Protein AF-A0A4Q3RLN6-F1 (afdb_monomer)

Foldseek 3Di:
DVVVVVVVVVVVVVVVVPDDPDDDDDPPDDDDWDWDQDPVRDTDIPVVVPVVHDDDDDDQPDDVDPVSVVVVVVCVVCVCVVVVVVD

Mean predicted aligned error: 9.12 Å

pLDDT: mean 86.89, std 12.86, range [47.09, 98.31]

Nearest PDB structures (foldseek):
  5c0x-assembly1_K  TM=2.687E-01  e=1.840E+00  Saccharomyces cerevisiae S288C
  8a5p-assembly1_X  TM=4.098E-01  e=7.185E+00  Thermochaetoides thermophila
  6zjy-assembly1_5  TM=3.136E-01  e=5.857E+00  Thermus thermophilus

Sequence (87 aa):
MKQILTLLSLVIVLSASAQEKPEGLFINSKAPDFALKDQYGATVTLKDLRKKGQTVILFYRGNWCPYCNKELKAFQDSLSLILTKNT

Secondary structure (DSSP, 8-state):
-HHHHHHHHHHHHHHHTT-PPPPPPPTTPPPPP-EEE-TTS-EEEHHHHHHHS---------TT-HHHHHHHHHHHHTHHHHHGGG-

Solvent-accessible surface area (backbone atoms only — not comparable to full-atom values): 5814 Å² total; per-residue (Å²): 110,70,70,59,53,52,52,53,54,52,53,54,58,60,60,68,69,69,71,73,78,82,82,77,86,58,87,93,55,82,79,80,79,52,78,45,67,50,99,84,67,50,82,47,39,50,69,65,50,51,75,78,38,94,77,86,88,80,90,73,91,47,88,88,36,69,67,52,49,52,50,52,49,54,51,61,75,48,41,64,72,67,61,60,75,80,114

Structure (mmCIF, N/CA/C/O backbone):
data_AF-A0A4Q3RLN6-F1
#
_entry.id   AF-A0A4Q3RLN6-F1
#
loop_
_atom_site.group_PDB
_atom_site.id
_atom_site.type_symbol
_atom_site.label_atom_id
_atom_site.label_alt_id
_atom_site.label_comp_id
_atom_site.label_asym_id
_atom_site.label_entity_id
_atom_site.label_seq_id
_atom_site.pdbx_PDB_ins_code
_atom_site.Cartn_x
_atom_site.Cartn_y
_atom_site.Cartn_z
_atom_site.occupancy
_atom_site.B_iso_or_equiv
_atom_site.auth_seq_id
_atom_site.auth_comp_id
_atom_site.auth_asym_id
_atom_site.auth_atom_id
_atom_site.pdbx_PDB_model_num
ATOM 1 N N . MET A 1 1 ? 12.381 0.156 -49.988 1.00 62.75 1 MET A N 1
ATOM 2 C CA . MET A 1 1 ? 13.106 0.829 -48.882 1.00 62.75 1 MET A CA 1
ATOM 3 C C . MET A 1 1 ? 12.320 1.996 -48.285 1.00 62.75 1 MET A C 1
ATOM 5 O O . MET A 1 1 ? 12.014 1.921 -47.107 1.00 62.75 1 MET A O 1
ATOM 9 N N . LYS A 1 2 ? 11.907 3.012 -49.065 1.00 62.62 2 LYS A N 1
ATOM 10 C CA . LYS A 1 2 ? 11.116 4.153 -48.545 1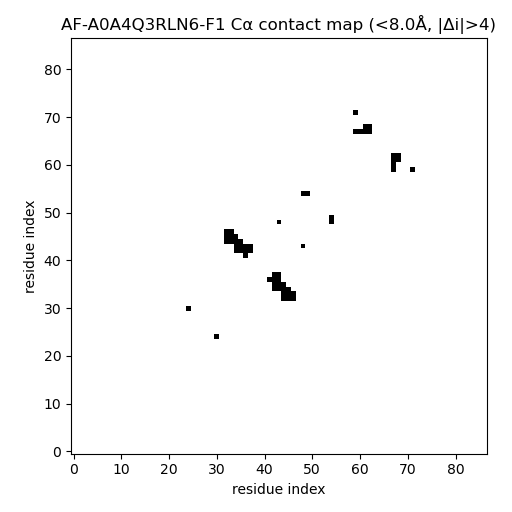.00 62.62 2 LYS A CA 1
ATOM 11 C C . LYS A 1 2 ? 9.803 3.735 -47.862 1.00 62.62 2 LYS A C 1
ATOM 13 O O . LYS A 1 2 ? 9.587 4.117 -46.728 1.00 62.62 2 LYS A O 1
ATOM 18 N N . GLN A 1 3 ? 9.015 2.863 -48.498 1.00 68.00 3 GLN A N 1
ATOM 19 C CA . GLN A 1 3 ? 7.737 2.342 -47.971 1.00 68.00 3 GLN A CA 1
ATOM 20 C C . GLN A 1 3 ? 7.881 1.629 -46.610 1.00 68.00 3 GLN A C 1
ATOM 22 O O . GLN A 1 3 ? 7.063 1.819 -45.719 1.00 68.00 3 GLN A O 1
ATOM 27 N N . ILE A 1 4 ? 8.958 0.853 -46.431 1.00 75.25 4 ILE A N 1
ATOM 28 C CA . ILE A 1 4 ? 9.267 0.161 -45.168 1.00 75.25 4 ILE A CA 1
ATOM 29 C C . ILE A 1 4 ? 9.619 1.179 -44.079 1.00 75.25 4 ILE A C 1
ATOM 31 O O . ILE A 1 4 ? 9.148 1.059 -42.953 1.00 75.25 4 ILE A O 1
ATOM 35 N N . LEU A 1 5 ? 10.395 2.212 -44.423 1.00 72.88 5 LEU A N 1
ATOM 36 C CA . LEU A 1 5 ? 10.750 3.289 -43.499 1.00 72.88 5 LEU A CA 1
ATOM 37 C C . LEU A 1 5 ? 9.512 4.097 -43.069 1.00 72.88 5 LEU A C 1
ATOM 39 O O . LEU A 1 5 ? 9.370 4.429 -41.896 1.00 72.88 5 LEU A O 1
ATOM 43 N N . THR A 1 6 ? 8.588 4.354 -44.002 1.00 75.56 6 THR A N 1
ATOM 44 C CA . THR A 1 6 ? 7.323 5.054 -43.735 1.00 75.56 6 THR A CA 1
ATOM 45 C C . THR A 1 6 ? 6.398 4.229 -42.835 1.00 75.56 6 THR A C 1
ATOM 47 O O . THR A 1 6 ? 5.877 4.752 -41.851 1.00 75.56 6 THR A O 1
ATOM 50 N N . LEU A 1 7 ? 6.250 2.926 -43.099 1.00 78.75 7 LEU A N 1
ATOM 51 C CA . LEU A 1 7 ? 5.474 2.016 -42.248 1.00 78.75 7 LEU A CA 1
ATOM 52 C C . LEU A 1 7 ? 6.059 1.908 -40.835 1.00 78.75 7 LEU A C 1
ATOM 54 O O . LEU A 1 7 ? 5.315 1.970 -39.861 1.00 78.75 7 LEU A O 1
ATOM 58 N N . LEU A 1 8 ? 7.386 1.825 -40.712 1.00 80.44 8 LEU A N 1
ATOM 59 C CA . LEU A 1 8 ? 8.058 1.766 -39.414 1.00 80.44 8 LEU A CA 1
ATOM 60 C C . LEU A 1 8 ? 7.831 3.050 -38.603 1.00 80.44 8 LEU A C 1
ATOM 62 O O . LEU A 1 8 ? 7.509 2.983 -37.420 1.00 80.44 8 LEU A O 1
ATOM 66 N N . SER A 1 9 ? 7.919 4.218 -39.248 1.00 74.19 9 SER A N 1
ATOM 67 C CA . SER A 1 9 ? 7.629 5.499 -38.592 1.00 74.19 9 SER A CA 1
ATOM 68 C C . SER A 1 9 ? 6.170 5.624 -38.139 1.00 74.19 9 SER A C 1
ATOM 70 O O . SER A 1 9 ? 5.913 6.155 -37.062 1.00 74.19 9 SER A O 1
ATOM 72 N N . LEU A 1 10 ? 5.220 5.074 -38.902 1.00 76.69 10 LEU A N 1
ATOM 73 C CA . LEU A 1 10 ? 3.798 5.101 -38.560 1.00 76.69 10 LEU A CA 1
ATOM 74 C C . LEU A 1 10 ? 3.489 4.219 -37.336 1.00 76.69 10 LEU A C 1
ATOM 76 O O . LEU A 1 10 ? 2.764 4.639 -36.437 1.00 76.69 10 LEU A O 1
ATOM 80 N N . VAL A 1 11 ? 4.099 3.032 -37.256 1.00 77.56 11 VAL A N 1
ATOM 81 C CA . VAL A 1 11 ? 3.947 2.099 -36.122 1.00 77.56 11 VAL A CA 1
ATOM 82 C C . VAL A 1 11 ? 4.520 2.678 -34.820 1.00 77.56 11 VAL A C 1
ATOM 84 O O . VAL A 1 11 ? 3.936 2.490 -33.750 1.00 77.56 11 VAL A O 1
ATOM 87 N N . ILE A 1 12 ? 5.624 3.429 -34.896 1.00 74.56 12 ILE A N 1
ATOM 88 C CA . ILE A 1 12 ? 6.228 4.096 -33.730 1.00 74.56 12 ILE A CA 1
ATOM 89 C C . ILE A 1 12 ? 5.284 5.169 -33.161 1.00 74.56 12 ILE A C 1
ATOM 91 O O . ILE A 1 12 ? 5.098 5.237 -31.946 1.00 74.56 12 ILE A O 1
ATOM 95 N N . VAL A 1 13 ? 4.633 5.959 -34.022 1.00 73.94 13 VAL A N 1
ATOM 96 C CA . VAL A 1 13 ? 3.674 7.001 -33.605 1.00 73.94 13 VAL A CA 1
ATOM 97 C C . VAL A 1 13 ? 2.413 6.397 -32.968 1.00 73.94 13 VAL A C 1
ATOM 99 O O . VAL A 1 13 ? 1.941 6.897 -31.945 1.00 73.94 13 VAL A O 1
ATOM 102 N N . LEU A 1 14 ? 1.907 5.284 -33.513 1.00 65.88 14 LEU A N 1
ATOM 103 C CA . LEU A 1 14 ? 0.779 4.524 -32.950 1.00 65.88 14 LEU A CA 1
ATOM 104 C C . LEU A 1 14 ? 1.096 3.907 -31.577 1.00 65.88 14 LEU A C 1
ATOM 106 O O . LEU A 1 14 ? 0.236 3.859 -30.704 1.00 65.88 14 LEU A O 1
ATOM 110 N N . SER A 1 15 ? 2.332 3.456 -31.360 1.00 66.38 15 SER A N 1
ATOM 111 C CA . SER A 1 15 ? 2.729 2.844 -30.082 1.00 66.38 15 SER A CA 1
ATOM 112 C C . SER A 1 15 ? 2.894 3.882 -28.965 1.00 66.38 15 SER A C 1
ATOM 114 O O . SER A 1 15 ? 2.610 3.595 -27.805 1.00 66.38 15 SER A O 1
ATOM 116 N N . ALA A 1 16 ? 3.320 5.102 -29.307 1.00 61.97 16 ALA A N 1
ATOM 117 C CA . ALA A 1 16 ? 3.509 6.190 -28.348 1.00 61.97 16 ALA A CA 1
ATOM 118 C C . ALA A 1 16 ? 2.190 6.721 -27.755 1.00 61.97 16 ALA A C 1
ATOM 120 O O . ALA A 1 16 ? 2.180 7.243 -26.644 1.00 61.97 16 ALA A O 1
ATOM 121 N N . SER A 1 17 ? 1.075 6.567 -28.473 1.00 61.31 17 SER A N 1
ATOM 122 C CA . SER A 1 17 ? -0.256 7.013 -28.039 1.00 61.31 17 SER A CA 1
ATOM 123 C C . SER A 1 17 ? -0.987 5.993 -27.149 1.00 61.31 17 SER A C 1
ATOM 125 O O . SER A 1 17 ? -2.030 6.312 -26.592 1.00 61.31 17 SER A O 1
ATOM 127 N N . ALA A 1 18 ? -0.435 4.788 -26.954 1.00 60.41 18 ALA A N 1
ATOM 128 C CA . ALA A 1 18 ? -1.069 3.724 -26.168 1.00 60.41 18 ALA A CA 1
ATOM 129 C C . ALA A 1 18 ? -0.829 3.813 -24.644 1.00 60.41 18 ALA A C 1
ATOM 131 O O . ALA A 1 18 ? -1.394 3.023 -23.890 1.00 60.41 18 ALA A O 1
ATOM 132 N N . GLN A 1 19 ? 0.008 4.740 -24.168 1.00 66.69 19 GLN A N 1
ATOM 133 C CA . GLN A 1 19 ? 0.277 4.931 -22.738 1.00 66.69 19 GLN A CA 1
ATOM 134 C C . GLN A 1 19 ? -0.448 6.161 -22.196 1.00 66.69 19 GLN A C 1
ATOM 136 O O . GLN A 1 19 ? 0.169 7.154 -21.816 1.00 66.69 19 GLN A O 1
ATOM 141 N N . GLU A 1 20 ? -1.776 6.083 -22.119 1.00 70.12 20 GLU A N 1
ATOM 142 C CA . GLU A 1 20 ? -2.516 7.009 -21.266 1.00 70.12 20 GLU A CA 1
ATOM 143 C C . GLU A 1 20 ? -2.266 6.660 -19.797 1.00 70.12 20 GLU A C 1
ATOM 145 O O . GLU A 1 20 ? -2.401 5.514 -19.357 1.00 70.12 20 GLU A O 1
ATOM 150 N N . LYS A 1 21 ? -1.852 7.665 -19.023 1.00 75.56 21 LYS A N 1
ATOM 151 C CA . LYS A 1 21 ? -1.689 7.527 -17.579 1.00 75.56 21 LYS A CA 1
ATOM 152 C C . LYS A 1 21 ? -3.078 7.300 -16.964 1.00 75.56 21 LYS A C 1
ATOM 154 O O . LYS A 1 21 ? -3.958 8.124 -17.199 1.00 75.56 21 LYS A O 1
ATOM 159 N N . PRO A 1 22 ? -3.278 6.261 -16.136 1.00 78.94 22 PRO A N 1
ATOM 160 C CA . PRO A 1 22 ? -4.558 6.063 -15.470 1.00 78.94 22 PRO A CA 1
ATOM 161 C C . PRO A 1 22 ? -4.865 7.239 -14.536 1.00 78.94 22 PRO A C 1
ATOM 163 O O . PRO A 1 22 ? -3.990 7.710 -13.798 1.00 78.94 22 PRO A O 1
ATOM 166 N N . GLU A 1 23 ? -6.112 7.703 -14.564 1.00 86.44 23 GLU A N 1
ATOM 167 C CA . GLU A 1 23 ? -6.603 8.711 -13.630 1.00 86.44 23 GLU A CA 1
ATOM 168 C C . GLU A 1 23 ? -6.857 8.073 -12.257 1.00 86.44 23 GLU A C 1
ATOM 170 O O . GLU A 1 23 ? -7.372 6.958 -12.141 1.00 86.44 23 GLU A O 1
ATOM 175 N N . GLY A 1 24 ? -6.418 8.760 -11.202 1.00 88.50 24 GLY A N 1
ATOM 176 C CA . GLY A 1 24 ? -6.594 8.300 -9.829 1.00 88.50 24 GLY A CA 1
ATOM 177 C C . GLY A 1 24 ? -8.000 8.573 -9.299 1.00 88.50 24 GLY A C 1
ATOM 178 O O . GLY A 1 24 ? -8.795 9.287 -9.900 1.00 88.50 24 GLY A O 1
ATOM 179 N N . LEU A 1 25 ? -8.295 8.039 -8.115 1.00 92.00 25 LEU A N 1
ATOM 180 C CA . LEU A 1 25 ? -9.527 8.371 -7.403 1.00 92.00 25 LEU A CA 1
ATOM 181 C C . LEU A 1 25 ? -9.492 9.816 -6.888 1.00 92.00 25 LEU A C 1
ATOM 183 O O . LEU A 1 25 ? -8.489 10.261 -6.328 1.00 92.00 25 LEU A O 1
ATO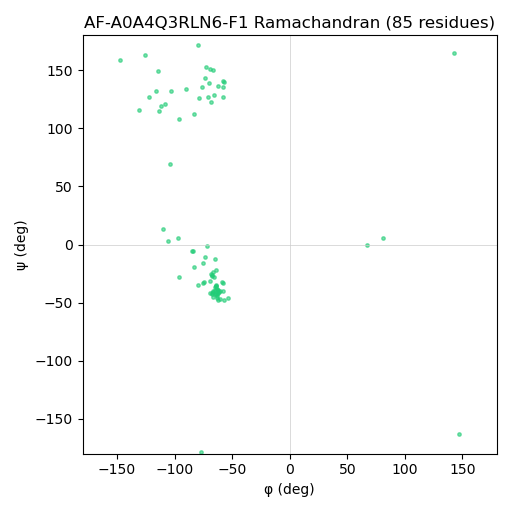M 187 N N . PHE A 1 26 ? -10.616 10.524 -7.005 1.00 94.06 26 PHE A N 1
ATOM 188 C CA . PHE A 1 26 ? -10.779 11.855 -6.419 1.00 94.06 26 PHE A CA 1
ATOM 189 C C . PHE A 1 26 ? -10.841 11.790 -4.888 1.00 94.06 26 PHE A C 1
ATOM 191 O O . PHE A 1 26 ? -11.339 10.821 -4.304 1.00 94.06 26 PHE A O 1
ATOM 198 N N . ILE A 1 27 ? -10.392 12.856 -4.222 1.00 94.12 27 ILE A N 1
ATOM 199 C CA . ILE A 1 27 ? -10.548 13.007 -2.770 1.00 94.12 27 ILE A CA 1
ATOM 200 C C . ILE A 1 27 ? -12.042 12.916 -2.418 1.00 94.12 27 ILE A C 1
ATOM 202 O O . ILE A 1 27 ? -12.889 13.434 -3.141 1.00 94.12 27 ILE A O 1
ATOM 206 N N . ASN A 1 28 ? -12.359 12.239 -1.311 1.00 94.06 28 ASN A N 1
ATOM 207 C CA . ASN A 1 28 ? -13.721 11.937 -0.841 1.00 94.06 28 ASN A CA 1
ATOM 208 C C . ASN A 1 28 ? -14.537 10.969 -1.714 1.00 94.06 28 ASN A C 1
ATOM 210 O O . ASN A 1 28 ? -15.658 10.623 -1.337 1.00 94.06 28 ASN A O 1
ATOM 214 N N . SER A 1 29 ? -13.998 10.473 -2.832 1.00 95.31 29 SER A N 1
ATOM 215 C CA . SER A 1 29 ? -14.649 9.382 -3.558 1.00 95.31 29 SER A CA 1
ATOM 216 C C . SER A 1 29 ? -14.632 8.089 -2.735 1.00 95.31 29 SER A C 1
ATOM 218 O O . SER A 1 29 ? -13.744 7.835 -1.913 1.00 95.31 29 SER A O 1
ATOM 220 N N . LYS A 1 30 ? -15.651 7.249 -2.936 1.00 93.06 30 LYS A N 1
ATOM 221 C CA . LYS A 1 30 ? -15.720 5.941 -2.287 1.00 93.06 30 LYS A CA 1
ATOM 222 C C . LYS A 1 30 ? -14.621 5.043 -2.855 1.00 93.06 30 LYS A C 1
ATOM 224 O O . LYS A 1 30 ? -14.614 4.765 -4.049 1.00 93.06 30 LYS A O 1
ATOM 229 N N . ALA A 1 31 ? -13.746 4.539 -1.986 1.00 94.38 31 ALA A N 1
ATOM 230 C CA . ALA A 1 31 ? -12.771 3.522 -2.368 1.00 94.38 31 ALA A CA 1
ATOM 231 C C . ALA A 1 31 ? -13.494 2.274 -2.933 1.00 94.38 31 ALA A C 1
ATOM 233 O O . ALA A 1 31 ? -14.389 1.755 -2.250 1.00 94.38 31 ALA A O 1
ATOM 234 N N . PRO A 1 32 ? -13.137 1.796 -4.142 1.00 94.50 32 PRO A N 1
ATOM 235 C CA . PRO A 1 32 ? -13.670 0.561 -4.704 1.00 94.50 32 PRO A CA 1
ATOM 236 C C . PRO A 1 32 ? -13.399 -0.626 -3.783 1.00 94.50 32 PRO A C 1
ATOM 238 O O . PRO A 1 32 ? -12.326 -0.724 -3.187 1.00 94.50 32 PRO A O 1
ATOM 241 N N . ASP A 1 33 ? -14.376 -1.524 -3.663 1.00 96.44 33 ASP A N 1
ATOM 242 C CA . ASP A 1 33 ? -14.168 -2.774 -2.934 1.00 96.44 33 ASP A CA 1
ATOM 243 C C . ASP A 1 33 ? -13.265 -3.709 -3.749 1.00 96.44 33 ASP A C 1
ATOM 245 O O . ASP A 1 33 ? -13.222 -3.642 -4.980 1.00 96.44 33 ASP A O 1
ATOM 249 N N . PHE A 1 34 ? -12.546 -4.587 -3.061 1.00 96.50 34 PHE A N 1
ATOM 250 C CA . PHE A 1 34 ? -11.689 -5.590 -3.684 1.00 96.50 34 PHE A CA 1
ATOM 251 C C . PHE A 1 34 ? -11.658 -6.861 -2.845 1.00 96.50 34 PHE A C 1
ATOM 253 O O . PHE A 1 34 ? -11.910 -6.826 -1.641 1.00 96.50 34 PHE A O 1
ATOM 260 N N . ALA A 1 35 ? -11.292 -7.969 -3.485 1.00 97.94 35 ALA A N 1
ATOM 261 C CA . ALA A 1 35 ? -10.969 -9.230 -2.837 1.00 97.94 35 ALA A CA 1
ATOM 262 C C . ALA A 1 35 ? -9.634 -9.732 -3.397 1.00 97.94 35 ALA A C 1
ATOM 264 O O . ALA A 1 35 ? -9.525 -10.011 -4.590 1.00 97.94 35 ALA A O 1
ATOM 265 N N . LEU A 1 36 ? -8.614 -9.813 -2.546 1.00 97.50 36 LEU A N 1
ATOM 266 C CA . LEU A 1 36 ? -7.261 -10.226 -2.922 1.00 97.50 36 LEU A CA 1
ATOM 267 C C . LEU A 1 36 ? -6.799 -11.387 -2.048 1.00 97.50 36 LEU A C 1
ATOM 269 O O . LEU A 1 36 ? -7.378 -11.652 -0.994 1.00 97.50 36 LEU A O 1
ATOM 273 N N . LYS A 1 37 ? -5.757 -12.087 -2.495 1.00 98.12 37 LYS A N 1
ATOM 274 C CA . LYS A 1 37 ? -5.072 -13.087 -1.680 1.00 98.12 37 LYS A CA 1
ATOM 275 C C . LYS A 1 37 ? -3.942 -12.435 -0.897 1.00 98.12 37 LYS A C 1
ATOM 277 O O . LYS A 1 37 ? -3.181 -11.656 -1.467 1.00 98.12 37 LYS A O 1
ATOM 282 N N . ASP A 1 38 ? -3.850 -12.747 0.388 1.00 96.62 38 ASP A N 1
ATOM 283 C CA . ASP A 1 38 ? -2.667 -12.423 1.182 1.00 96.62 38 ASP A CA 1
ATOM 284 C C . ASP A 1 38 ? -1.512 -13.398 0.885 1.00 96.62 38 ASP A C 1
ATOM 286 O O . ASP A 1 38 ? -1.631 -14.307 0.055 1.00 96.62 38 ASP A O 1
ATOM 290 N N . GLN A 1 39 ? -0.381 -13.224 1.572 1.00 94.75 39 GLN A N 1
ATOM 291 C CA . GLN A 1 39 ? 0.805 -14.067 1.401 1.00 94.75 39 GLN A CA 1
ATOM 292 C C . GLN A 1 39 ? 0.602 -15.536 1.813 1.00 94.75 39 GLN A C 1
ATOM 294 O O . GLN A 1 39 ? 1.447 -16.372 1.502 1.00 94.75 39 GLN A O 1
ATOM 299 N N . TYR A 1 40 ? -0.499 -15.857 2.497 1.00 98.00 40 TYR A N 1
ATOM 300 C CA . TYR A 1 40 ? -0.864 -17.207 2.926 1.00 98.00 40 TYR A CA 1
ATOM 301 C C . TYR A 1 40 ? -2.005 -17.801 2.079 1.00 98.00 40 TYR A C 1
ATOM 303 O O . TYR A 1 40 ? -2.457 -18.914 2.342 1.00 98.00 40 TYR A O 1
ATOM 311 N N . GLY A 1 41 ? -2.482 -17.083 1.054 1.00 98.00 41 GLY A N 1
ATOM 312 C CA . GLY A 1 41 ? -3.575 -17.515 0.179 1.00 98.00 41 GLY A CA 1
ATOM 313 C C . GLY A 1 41 ? -4.981 -17.283 0.750 1.00 98.00 41 GLY A C 1
ATOM 314 O O . GLY A 1 41 ? -5.977 -17.667 0.114 1.00 98.00 41 GLY A O 1
ATOM 315 N N . ALA A 1 42 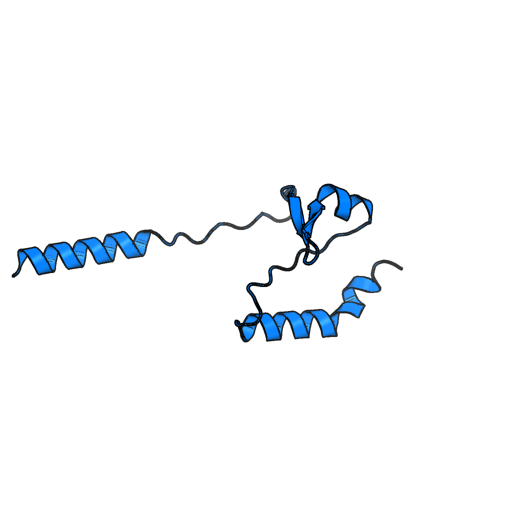? -5.104 -16.631 1.909 1.00 98.12 42 ALA A N 1
ATOM 316 C CA . ALA A 1 42 ? -6.394 -16.261 2.474 1.00 98.12 42 ALA A CA 1
ATOM 317 C C . ALA A 1 42 ? -7.000 -15.089 1.692 1.00 98.12 42 ALA A C 1
ATOM 319 O O . ALA A 1 42 ? -6.296 -14.202 1.213 1.00 98.12 42 ALA A O 1
ATOM 320 N N . THR A 1 43 ? -8.324 -15.094 1.524 1.00 98.31 43 THR A N 1
ATOM 321 C CA . THR A 1 43 ? -9.020 -13.977 0.872 1.00 98.31 43 THR A CA 1
ATOM 322 C C . THR A 1 43 ? -9.180 -12.821 1.856 1.00 98.31 43 THR A C 1
ATOM 324 O O . THR A 1 43 ? -9.763 -12.996 2.924 1.00 98.31 43 THR A O 1
ATOM 327 N N . VAL A 1 44 ? -8.732 -11.631 1.465 1.00 97.62 44 VAL A N 1
ATOM 328 C CA . VAL A 1 44 ? -8.897 -10.375 2.204 1.00 97.62 44 VAL A CA 1
ATOM 329 C C . VAL A 1 44 ? -9.753 -9.421 1.381 1.00 97.62 44 VAL A C 1
ATOM 331 O O . VAL A 1 44 ? -9.489 -9.223 0.194 1.00 97.62 44 VAL A O 1
ATOM 334 N N . THR A 1 45 ? -10.762 -8.815 2.012 1.00 98.12 45 THR A N 1
ATOM 335 C CA . THR A 1 45 ? -11.622 -7.805 1.380 1.00 98.12 45 THR A CA 1
ATOM 336 C C . THR A 1 45 ? -11.453 -6.432 2.019 1.00 98.12 45 THR A C 1
ATOM 338 O O . THR A 1 45 ? -11.214 -6.329 3.228 1.00 98.12 45 THR 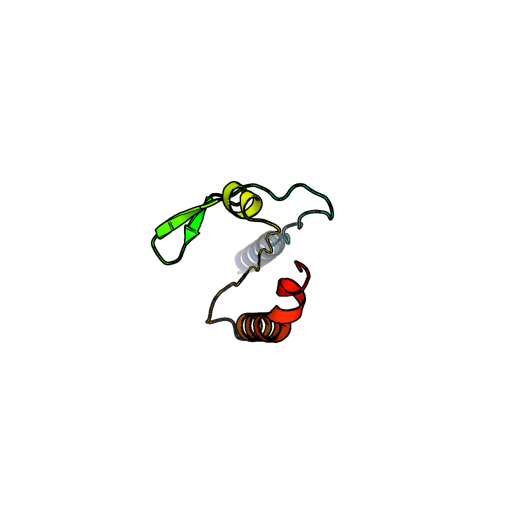A O 1
ATOM 341 N N . LEU A 1 46 ? -11.623 -5.355 1.242 1.00 97.19 46 LEU A N 1
ATOM 342 C CA . LEU A 1 46 ? -11.615 -4.001 1.807 1.00 97.19 46 LEU A CA 1
ATOM 343 C C . LEU A 1 46 ? -12.761 -3.822 2.806 1.00 97.1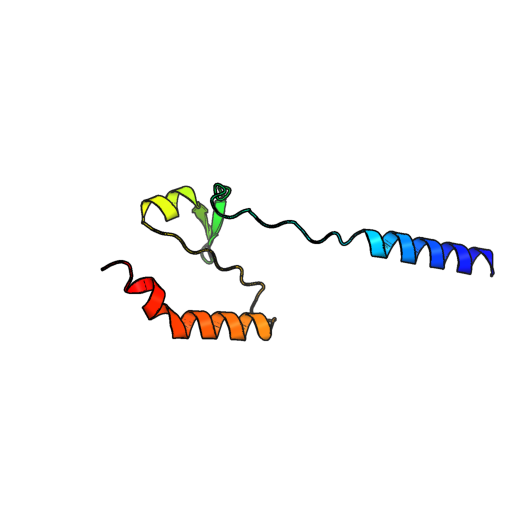9 46 LEU A C 1
ATOM 345 O O . LEU A 1 46 ? -12.578 -3.213 3.862 1.00 97.19 46 LEU A O 1
ATOM 349 N N . LYS A 1 47 ? -13.934 -4.386 2.502 1.00 96.81 47 LYS A N 1
ATOM 350 C CA . LYS A 1 47 ? -15.089 -4.387 3.404 1.00 96.81 47 LYS A CA 1
ATOM 351 C C . LYS A 1 47 ? -14.753 -4.939 4.791 1.00 96.81 47 LYS A C 1
ATOM 353 O O . LYS A 1 47 ? -15.141 -4.325 5.783 1.00 96.81 47 LYS A O 1
ATOM 358 N N . ASP A 1 48 ? -14.043 -6.061 4.883 1.00 96.38 48 ASP A N 1
ATOM 359 C CA . ASP A 1 48 ? -13.706 -6.667 6.175 1.00 96.38 48 ASP A CA 1
ATOM 360 C C . ASP A 1 48 ? -12.596 -5.915 6.913 1.00 96.38 48 ASP A C 1
ATOM 362 O O . ASP A 1 48 ? -12.648 -5.813 8.139 1.00 96.38 48 ASP A O 1
ATOM 366 N N . LEU A 1 49 ? -11.640 -5.318 6.193 1.00 95.44 49 LEU A N 1
ATOM 367 C CA . LEU A 1 49 ? -10.626 -4.442 6.790 1.00 95.44 49 LEU A CA 1
ATOM 368 C C . LEU A 1 49 ? -11.259 -3.194 7.421 1.00 95.44 49 LEU A C 1
ATOM 370 O O . LEU A 1 49 ? -10.966 -2.866 8.569 1.00 95.44 49 LEU A O 1
ATOM 374 N N . ARG A 1 50 ? -12.207 -2.553 6.728 1.00 94.44 50 ARG A N 1
ATOM 375 C CA . ARG A 1 50 ? -12.878 -1.339 7.223 1.00 94.44 50 ARG A CA 1
ATOM 376 C C . ARG A 1 50 ? -13.760 -1.573 8.449 1.00 94.44 50 ARG A C 1
ATOM 378 O O . ARG A 1 50 ? -13.984 -0.634 9.204 1.00 94.44 50 ARG A O 1
ATOM 385 N N . LYS A 1 51 ? -14.240 -2.802 8.679 1.00 95.38 51 LYS A N 1
ATOM 386 C CA . LYS A 1 51 ? -14.943 -3.161 9.927 1.00 95.38 51 LYS A CA 1
ATOM 387 C C . LYS A 1 51 ? -14.014 -3.149 11.145 1.00 95.38 51 LYS A C 1
ATOM 389 O O . LYS A 1 51 ? -14.494 -2.968 12.256 1.00 95.38 51 LYS A O 1
ATOM 394 N N . LYS A 1 52 ? -12.709 -3.361 10.944 1.00 92.62 52 LYS A N 1
ATOM 395 C CA . LYS A 1 52 ? -11.700 -3.364 12.015 1.00 92.62 52 LYS A CA 1
ATOM 396 C C . LYS A 1 52 ? -11.219 -1.955 12.370 1.00 92.62 52 LYS A C 1
ATOM 398 O O . LYS A 1 52 ? -10.671 -1.769 13.449 1.00 92.62 52 LYS A O 1
AT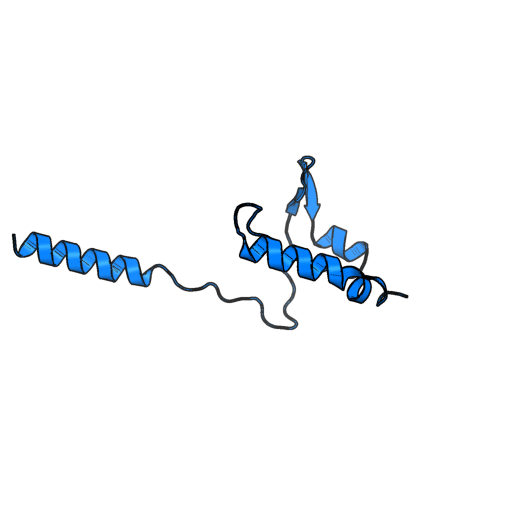OM 403 N N . GLY A 1 53 ? -11.418 -0.980 11.481 1.00 90.56 53 GLY A N 1
ATOM 404 C CA . GLY A 1 53 ? -11.073 0.418 11.718 1.00 90.56 53 GLY A CA 1
ATOM 405 C C . GLY A 1 53 ? -10.641 1.156 10.454 1.00 90.56 53 GLY A C 1
ATOM 406 O O . GLY A 1 53 ? -10.884 0.721 9.323 1.00 90.56 53 GLY A O 1
ATOM 407 N N . GLN A 1 54 ? -9.982 2.298 10.653 1.00 89.94 54 GLN A N 1
ATOM 408 C CA . GLN A 1 54 ? -9.371 3.055 9.562 1.00 89.94 54 GLN A CA 1
ATOM 409 C C . GLN A 1 54 ? -8.357 2.181 8.812 1.00 89.94 54 GLN A C 1
ATOM 411 O O . GLN A 1 54 ? -7.574 1.454 9.415 1.00 89.94 54 GLN A O 1
ATOM 416 N N . THR A 1 55 ? -8.391 2.236 7.482 1.00 91.94 55 THR A N 1
ATOM 417 C CA . THR A 1 55 ? -7.557 1.397 6.614 1.00 91.94 55 THR A CA 1
ATOM 418 C C . THR A 1 55 ? -6.713 2.284 5.709 1.00 91.94 55 THR A C 1
ATOM 420 O O . THR A 1 55 ? -7.256 3.129 4.998 1.00 91.94 55 THR A O 1
ATOM 423 N N . VAL A 1 56 ? -5.398 2.066 5.716 1.00 92.44 56 VAL A N 1
ATOM 424 C CA . VAL A 1 56 ? -4.442 2.678 4.782 1.00 92.44 56 VAL A CA 1
ATOM 425 C C . VAL A 1 56 ? -4.053 1.627 3.744 1.00 92.44 56 VAL A C 1
ATOM 427 O O . VAL A 1 56 ? -3.735 0.497 4.106 1.00 92.44 56 VAL A O 1
ATOM 430 N N . ILE A 1 57 ? -4.087 1.989 2.460 1.00 92.94 57 ILE A N 1
ATOM 431 C CA . ILE A 1 57 ? -3.660 1.126 1.350 1.00 92.94 57 ILE A CA 1
ATOM 432 C C . ILE A 1 57 ? -2.348 1.686 0.803 1.00 92.94 57 ILE A C 1
ATOM 434 O O . ILE A 1 57 ? -2.312 2.829 0.353 1.00 92.94 57 ILE A O 1
ATOM 438 N N . LEU A 1 58 ? -1.290 0.876 0.829 1.00 93.25 58 LEU A N 1
ATOM 439 C CA . LEU A 1 58 ? 0.016 1.211 0.267 1.00 93.25 58 LEU A CA 1
ATOM 440 C C . LEU A 1 58 ? 0.284 0.316 -0.946 1.00 93.25 58 LEU A C 1
ATOM 442 O O . LEU A 1 58 ? 0.338 -0.907 -0.819 1.00 93.25 58 LEU A O 1
ATOM 446 N N . PHE A 1 59 ? 0.459 0.920 -2.120 1.00 92.31 59 PHE A N 1
ATOM 447 C CA . PHE A 1 59 ? 0.819 0.183 -3.328 1.00 92.31 59 PHE A CA 1
ATOM 448 C C . PHE A 1 59 ? 2.327 -0.031 -3.372 1.00 92.31 59 PHE A C 1
ATOM 450 O O . PHE A 1 59 ? 3.098 0.905 -3.558 1.00 92.31 59 PHE A O 1
ATOM 457 N N . TYR A 1 60 ? 2.746 -1.285 -3.241 1.00 94.56 60 TYR A N 1
ATOM 458 C CA . TYR A 1 60 ? 4.144 -1.674 -3.327 1.00 94.56 60 TYR A CA 1
ATOM 459 C C . TYR A 1 60 ? 4.367 -2.546 -4.559 1.00 94.56 60 TYR A C 1
ATOM 461 O O . TYR A 1 60 ? 3.839 -3.650 -4.662 1.00 94.56 60 TYR A O 1
ATOM 469 N N . ARG A 1 61 ? 5.153 -2.040 -5.514 1.00 92.56 61 ARG A N 1
ATOM 470 C CA . ARG A 1 61 ? 5.374 -2.724 -6.796 1.00 92.56 61 ARG A CA 1
ATOM 471 C C . ARG A 1 61 ? 6.203 -4.004 -6.663 1.00 92.56 61 ARG A C 1
ATOM 473 O O . ARG A 1 61 ? 6.023 -4.929 -7.449 1.00 92.56 61 ARG A O 1
ATOM 480 N N . GLY A 1 62 ? 7.122 -4.046 -5.699 1.00 94.38 62 GLY A N 1
ATOM 481 C CA . GLY A 1 62 ? 7.934 -5.226 -5.412 1.00 94.38 62 GLY A CA 1
ATOM 482 C C . GLY A 1 62 ? 9.377 -4.919 -5.016 1.00 94.38 62 GLY A C 1
ATOM 483 O O . GLY A 1 62 ? 9.896 -3.829 -5.260 1.00 94.38 62 GLY A O 1
ATOM 484 N N . ASN A 1 63 ? 10.039 -5.932 -4.453 1.00 94.19 63 ASN A N 1
ATOM 485 C CA . ASN A 1 63 ? 11.386 -5.844 -3.871 1.00 94.19 63 ASN A CA 1
ATOM 486 C C . ASN A 1 63 ? 12.502 -5.505 -4.861 1.00 94.19 63 ASN A C 1
ATOM 488 O O . ASN A 1 63 ? 13.544 -4.980 -4.487 1.00 94.19 63 ASN A O 1
ATOM 492 N N . TRP A 1 64 ? 12.285 -5.759 -6.142 1.00 96.56 64 TRP A N 1
ATOM 493 C CA . TRP A 1 64 ? 13.233 -5.426 -7.201 1.00 96.56 64 TRP A CA 1
ATOM 494 C C . TRP A 1 64 ? 13.291 -3.918 -7.509 1.00 96.56 64 TRP A C 1
ATOM 496 O O . TRP A 1 64 ? 14.166 -3.472 -8.246 1.00 96.56 64 TRP A O 1
ATOM 506 N N . CYS A 1 65 ? 12.363 -3.117 -6.975 1.00 97.25 65 CYS A N 1
ATOM 507 C CA . CYS A 1 65 ? 12.291 -1.680 -7.210 1.00 97.25 65 CYS A CA 1
ATOM 508 C C . CYS A 1 65 ? 12.996 -0.902 -6.076 1.00 97.25 65 CYS A C 1
ATOM 510 O O . CYS A 1 65 ? 12.434 -0.778 -4.984 1.00 97.25 65 CYS A O 1
ATOM 512 N N . PRO A 1 66 ? 14.179 -0.298 -6.311 1.00 96.25 66 PRO A N 1
ATOM 513 C CA . PRO A 1 66 ? 14.946 0.364 -5.249 1.00 96.25 66 PRO A CA 1
ATOM 514 C C . PRO A 1 66 ? 14.223 1.580 -4.650 1.00 96.25 66 PRO A C 1
ATOM 516 O O . PRO A 1 66 ? 14.287 1.809 -3.444 1.00 96.25 66 PRO A O 1
ATOM 519 N N . TYR A 1 67 ? 13.478 2.330 -5.466 1.00 97.06 67 TYR A N 1
ATOM 520 C CA . TYR A 1 67 ? 12.668 3.459 -4.995 1.00 97.06 67 TYR A CA 1
ATOM 521 C C . TYR A 1 67 ? 11.508 3.002 -4.113 1.00 97.06 67 TYR A C 1
ATOM 523 O O . TYR A 1 67 ? 11.287 3.570 -3.048 1.00 97.06 67 TYR A O 1
ATOM 531 N N . CYS A 1 68 ? 10.829 1.928 -4.520 1.00 96.50 68 CYS A N 1
ATOM 532 C CA . CYS A 1 68 ? 9.715 1.354 -3.778 1.00 96.50 68 CYS A CA 1
ATOM 533 C C . CYS A 1 68 ? 10.178 0.844 -2.404 1.00 96.50 68 CYS A C 1
ATOM 535 O O . CYS A 1 68 ? 9.486 1.021 -1.408 1.00 96.50 68 CYS A O 1
ATOM 537 N N . ASN A 1 69 ? 11.378 0.259 -2.326 1.00 97.00 69 ASN A N 1
ATOM 538 C CA . ASN A 1 69 ? 11.966 -0.174 -1.055 1.00 97.00 69 ASN A CA 1
ATOM 539 C C . ASN A 1 69 ? 12.302 1.012 -0.145 1.00 97.00 69 ASN A C 1
ATOM 541 O O . ASN A 1 69 ? 12.058 0.953 1.059 1.00 97.00 69 ASN A O 1
ATOM 545 N N . LYS A 1 70 ? 12.836 2.103 -0.711 1.00 97.19 70 LYS A N 1
ATOM 546 C CA . LYS A 1 70 ? 13.121 3.330 0.043 1.00 97.19 70 LYS A CA 1
ATOM 547 C C . LYS 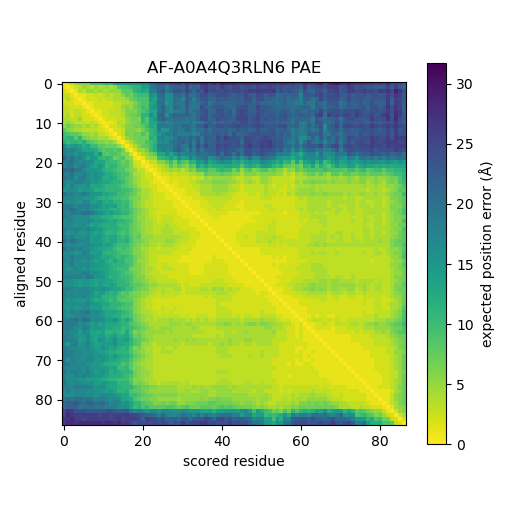A 1 70 ? 11.839 3.963 0.592 1.00 97.19 70 LYS A C 1
ATOM 549 O O . LYS A 1 70 ? 11.819 4.368 1.750 1.00 97.19 70 LYS A O 1
ATOM 554 N N . GLU A 1 71 ? 10.780 4.012 -0.213 1.00 96.56 71 GLU A N 1
ATOM 555 C CA . GLU A 1 71 ? 9.458 4.488 0.207 1.00 96.56 71 GLU A CA 1
ATOM 556 C C . GLU A 1 71 ? 8.875 3.613 1.322 1.00 96.56 71 GLU A C 1
ATOM 558 O O . GLU A 1 71 ? 8.477 4.130 2.365 1.00 96.56 71 GLU A O 1
ATOM 563 N N . LEU A 1 72 ? 8.913 2.286 1.157 1.00 96.31 72 LEU A N 1
ATOM 564 C CA . LEU A 1 72 ? 8.429 1.345 2.167 1.00 96.31 72 LEU A CA 1
ATOM 565 C C . LEU A 1 72 ? 9.195 1.481 3.494 1.00 96.31 72 LEU A C 1
ATOM 567 O O . LEU A 1 72 ? 8.585 1.456 4.562 1.00 96.31 72 LEU A O 1
ATOM 571 N N . LYS A 1 73 ? 10.518 1.686 3.441 1.00 96.62 73 LYS A N 1
ATOM 572 C CA . LYS A 1 73 ? 11.340 1.945 4.632 1.00 96.62 73 LYS A CA 1
ATOM 573 C C . LYS A 1 73 ? 10.942 3.247 5.328 1.00 96.62 73 LYS A C 1
ATOM 575 O O . LYS A 1 73 ? 10.769 3.247 6.541 1.00 96.62 73 LYS A O 1
ATOM 580 N N . ALA A 1 74 ? 10.758 4.331 4.576 1.00 95.81 74 ALA A N 1
ATOM 581 C CA . ALA A 1 74 ? 10.338 5.615 5.137 1.00 95.81 74 ALA A CA 1
ATOM 582 C C . ALA A 1 74 ? 8.941 5.538 5.778 1.00 95.81 74 ALA A C 1
ATOM 584 O O . ALA A 1 74 ? 8.714 6.105 6.850 1.00 95.81 74 ALA A O 1
ATOM 585 N N . PHE A 1 75 ? 8.023 4.793 5.153 1.00 95.12 75 PHE A N 1
ATOM 586 C CA . PHE A 1 75 ? 6.706 4.510 5.717 1.00 95.12 75 PHE A CA 1
ATOM 587 C C . PHE A 1 75 ? 6.819 3.754 7.049 1.00 95.12 75 PHE A C 1
ATOM 589 O O . PHE A 1 75 ? 6.214 4.162 8.038 1.00 95.12 75 PHE A O 1
ATOM 596 N N . GLN A 1 76 ? 7.647 2.705 7.103 1.00 95.25 76 GLN A N 1
ATOM 597 C CA . GLN A 1 76 ? 7.897 1.931 8.322 1.00 95.25 76 GLN A CA 1
ATOM 598 C C . GLN A 1 76 ? 8.506 2.782 9.449 1.00 95.25 76 GLN A C 1
ATOM 600 O O . GLN A 1 76 ? 8.097 2.646 10.602 1.00 95.25 76 GLN A O 1
ATOM 605 N N . ASP A 1 77 ? 9.447 3.670 9.129 1.00 96.56 77 ASP A N 1
ATOM 606 C CA . ASP A 1 77 ? 10.085 4.562 10.110 1.00 96.56 77 ASP A CA 1
ATOM 607 C C . ASP A 1 77 ? 9.098 5.574 10.708 1.00 96.56 77 ASP A C 1
ATOM 609 O O . ASP A 1 77 ? 9.245 5.996 11.853 1.00 96.56 77 ASP A O 1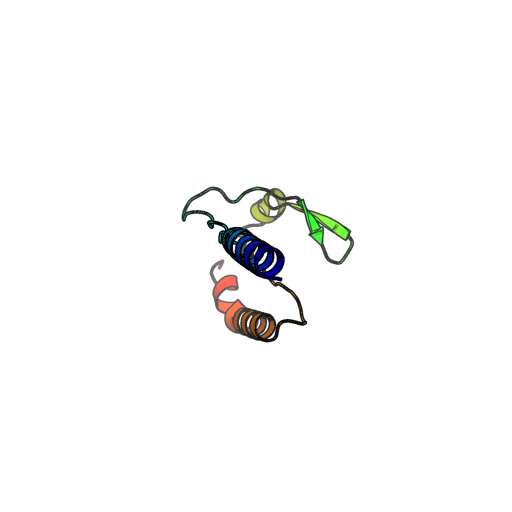
ATOM 613 N N . SER A 1 78 ? 8.060 5.922 9.946 1.00 94.31 78 SER A N 1
ATOM 614 C CA . SER A 1 78 ? 7.016 6.873 10.338 1.00 94.31 78 SER A CA 1
ATOM 615 C C . SER A 1 78 ? 5.755 6.196 10.886 1.00 94.31 78 SER A C 1
ATOM 617 O O . SER A 1 78 ? 4.761 6.870 11.155 1.00 94.31 78 SER A O 1
ATOM 619 N N . LEU A 1 79 ? 5.763 4.868 11.053 1.00 92.62 79 LEU A N 1
ATOM 620 C CA . LEU A 1 79 ? 4.569 4.083 11.379 1.00 92.62 79 LEU A CA 1
ATOM 621 C C . LEU A 1 79 ? 3.913 4.521 12.698 1.00 92.62 79 LEU A C 1
ATOM 623 O O . LEU A 1 79 ? 2.688 4.504 12.829 1.00 92.62 79 LEU A O 1
ATOM 627 N N . SER A 1 80 ? 4.712 4.978 13.664 1.00 92.38 80 SER A N 1
ATOM 628 C CA . SER A 1 80 ? 4.210 5.497 14.939 1.00 92.38 80 SER A CA 1
ATOM 629 C C . SER A 1 80 ? 3.241 6.668 14.756 1.00 92.38 80 SER A C 1
ATOM 631 O O . SER A 1 80 ? 2.265 6.750 15.498 1.00 92.38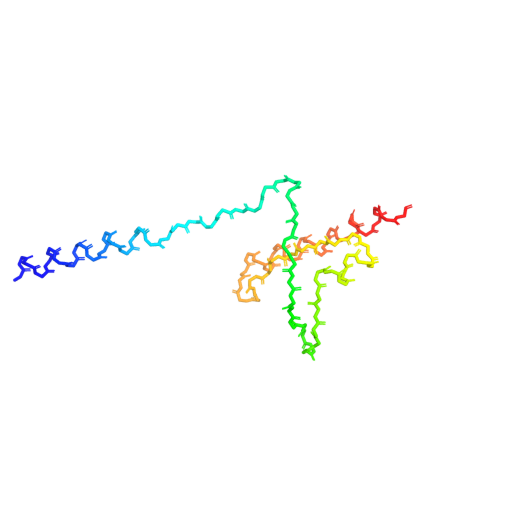 80 SER A O 1
ATOM 633 N N . LEU A 1 81 ? 3.434 7.512 13.735 1.00 90.25 81 LEU A N 1
ATOM 634 C CA . LEU A 1 81 ? 2.601 8.690 13.464 1.00 90.25 81 LEU A CA 1
ATOM 635 C C . LEU A 1 81 ? 1.174 8.327 13.034 1.00 90.25 81 LEU A C 1
ATOM 637 O O . LEU A 1 81 ? 0.251 9.114 13.240 1.00 90.25 81 LEU A O 1
ATOM 641 N N . ILE A 1 82 ? 0.986 7.149 12.431 1.00 86.38 82 ILE A N 1
ATOM 642 C CA . ILE A 1 82 ? -0.335 6.684 11.992 1.00 86.38 82 ILE A CA 1
ATOM 643 C C . ILE A 1 82 ? -0.997 5.755 13.009 1.00 86.38 82 ILE A C 1
ATOM 645 O O . ILE A 1 82 ? -2.221 5.736 13.096 1.00 86.38 82 ILE A O 1
ATOM 649 N N . LEU A 1 83 ? -0.215 5.020 13.808 1.00 83.06 83 LEU A N 1
ATOM 650 C CA . LEU A 1 83 ? -0.759 4.116 14.826 1.00 83.06 83 LEU A CA 1
ATOM 651 C C . LEU A 1 83 ? -1.195 4.845 16.104 1.00 83.06 83 LEU A C 1
ATOM 653 O O . LEU A 1 83 ? -2.199 4.466 16.698 1.00 83.06 83 LEU A O 1
ATOM 657 N N . THR A 1 84 ? -0.494 5.908 16.510 1.00 69.56 84 THR A N 1
ATOM 658 C CA . THR A 1 84 ? -0.834 6.678 17.728 1.00 69.56 84 THR A CA 1
ATOM 659 C C . THR A 1 84 ? -2.050 7.586 17.572 1.00 69.56 84 THR A C 1
ATOM 661 O O . THR A 1 84 ? -2.645 7.984 18.566 1.00 69.56 84 THR A O 1
ATOM 664 N N . LYS A 1 85 ? -2.481 7.866 16.337 1.00 60.09 85 LYS A N 1
ATOM 665 C CA . LYS A 1 85 ? -3.654 8.706 16.049 1.00 60.09 85 LYS A CA 1
ATOM 666 C C . LYS A 1 85 ? -5.003 8.037 16.393 1.00 60.09 85 LYS A C 1
ATOM 668 O O . LYS A 1 85 ? -6.043 8.653 16.191 1.00 60.09 85 LYS A O 1
ATOM 673 N N . ASN A 1 86 ? -4.980 6.790 16.875 1.00 53.75 86 ASN A N 1
ATOM 674 C CA . ASN A 1 86 ? -6.142 5.992 17.296 1.00 53.75 86 ASN A CA 1
ATOM 675 C C . ASN A 1 86 ? -6.224 5.768 18.826 1.00 53.75 86 ASN A C 1
ATOM 677 O O . ASN A 1 86 ? -6.999 4.920 19.270 1.00 53.75 86 ASN A O 1
ATOM 681 N N . THR A 1 87 ? -5.444 6.512 19.613 1.00 47.09 87 THR A N 1
ATOM 682 C CA . THR A 1 87 ? -5.634 6.705 21.066 1.00 47.09 87 THR A CA 1
ATOM 683 C C . THR A 1 87 ? -6.094 8.127 21.316 1.00 47.09 87 THR A C 1
ATOM 685 O O . THR A 1 87 ? -6.998 8.300 22.158 1.00 47.09 87 THR A O 1
#

Radius of gyration: 21.24 Å; Cα contacts (8 Å, |Δi|>4): 29; chains: 1; bounding box: 31×30×70 Å